Protein AF-A0A7C1US32-F1 (afdb_monomer_lite)

pLDDT: mean 94.54, std 9.09, range [49.97, 98.56]

Secondary structure (DSSP, 8-state):
-PPEEEPPHHHHH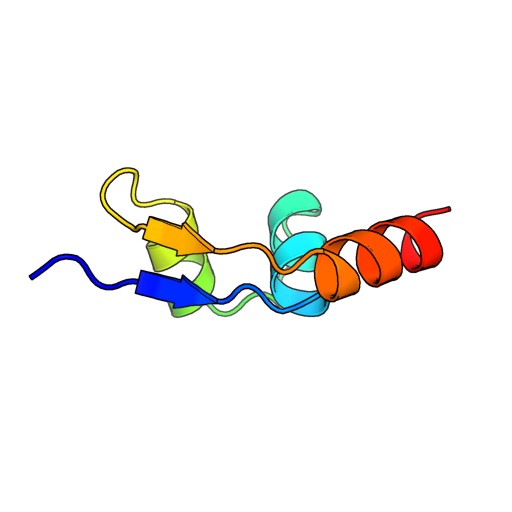HHHHT-TTS-HHHHHHHH-TTSEEE--HHHHHHHHHHH-

Foldseek 3Di:
DAAEDEDALVLVLCQVVVNPVNDPVSNVLVPDPSHHYHYDPVSVVVNVVVVD

Structure (mmCIF, N/CA/C/O backbone):
data_AF-A0A7C1US32-F1
#
_entry.id   AF-A0A7C1US32-F1
#
loop_
_atom_site.group_PDB
_atom_site.id
_atom_site.type_symbol
_atom_site.label_atom_id
_atom_site.label_alt_id
_atom_site.label_comp_id
_atom_site.label_asym_id
_atom_site.label_entity_id
_atom_site.label_seq_id
_atom_site.pdbx_PDB_ins_code
_atom_site.Cartn_x
_atom_site.Cartn_y
_atom_site.Cartn_z
_atom_site.occupancy
_atom_site.B_iso_or_equiv
_atom_site.auth_seq_id
_atom_site.auth_comp_id
_atom_site.auth_asym_id
_atom_site.auth_atom_id
_atom_site.pdbx_PDB_model_num
ATOM 1 N N . MET A 1 1 ? -13.163 8.983 -16.535 1.00 49.97 1 MET A N 1
ATOM 2 C CA . MET A 1 1 ? -11.911 8.313 -16.943 1.00 49.97 1 MET A CA 1
ATOM 3 C C . MET A 1 1 ? -11.370 7.629 -15.704 1.00 49.97 1 MET A C 1
ATOM 5 O O . MET A 1 1 ? -11.417 8.258 -14.657 1.00 49.97 1 MET A O 1
ATOM 9 N N . ALA A 1 2 ? -10.980 6.356 -15.767 1.00 57.03 2 ALA A N 1
ATOM 10 C CA . ALA A 1 2 ? -10.402 5.693 -14.599 1.00 57.03 2 ALA A CA 1
ATOM 11 C C . ALA A 1 2 ? -9.055 6.358 -14.284 1.00 57.03 2 ALA A C 1
ATOM 13 O O . ALA A 1 2 ? -8.191 6.438 -15.159 1.00 57.03 2 ALA A O 1
ATOM 14 N N . HIS A 1 3 ? -8.910 6.904 -13.078 1.00 80.62 3 HIS A N 1
ATOM 15 C CA . HIS A 1 3 ? -7.639 7.451 -12.620 1.00 80.62 3 HIS A CA 1
ATOM 16 C C . HIS A 1 3 ? -6.806 6.285 -12.087 1.00 80.62 3 HIS A C 1
ATOM 18 O O . HIS A 1 3 ? -7.216 5.587 -11.160 1.00 80.62 3 HIS A O 1
ATOM 24 N N . ARG A 1 4 ? -5.671 6.030 -12.742 1.00 94.19 4 ARG A N 1
ATOM 25 C CA . ARG A 1 4 ? -4.728 4.979 -12.365 1.00 94.19 4 ARG A CA 1
ATOM 26 C C . ARG A 1 4 ? -3.623 5.592 -11.515 1.00 94.19 4 ARG A C 1
ATOM 28 O O . ARG A 1 4 ? -3.016 6.582 -11.924 1.00 94.19 4 ARG A O 1
ATOM 35 N N . HIS A 1 5 ? -3.359 4.998 -10.359 1.00 96.50 5 HIS A N 1
ATOM 36 C CA . HIS A 1 5 ? -2.393 5.494 -9.383 1.00 96.50 5 HIS A CA 1
ATOM 37 C C . HIS A 1 5 ? -1.312 4.447 -9.141 1.00 96.50 5 HIS A C 1
ATOM 39 O O . HIS A 1 5 ? -1.616 3.276 -8.937 1.00 96.50 5 HIS A O 1
ATOM 45 N N . VAL A 1 6 ? -0.050 4.868 -9.163 1.00 97.12 6 VAL A N 1
ATOM 46 C CA . VAL A 1 6 ? 1.073 4.013 -8.770 1.00 97.12 6 VAL A CA 1
ATOM 47 C C . VAL A 1 6 ? 1.305 4.200 -7.277 1.00 97.12 6 VAL A C 1
ATOM 49 O O . VAL A 1 6 ? 1.416 5.335 -6.814 1.00 97.12 6 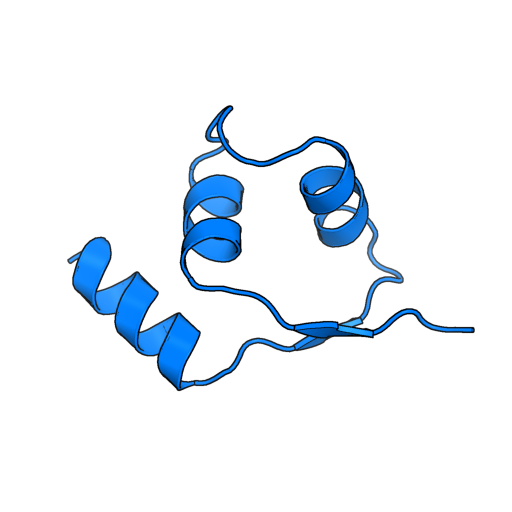VAL A O 1
ATOM 52 N N . LEU A 1 7 ? 1.347 3.101 -6.532 1.00 97.62 7 LEU A N 1
ATOM 53 C CA . LEU A 1 7 ? 1.601 3.128 -5.098 1.00 97.62 7 LEU A CA 1
ATOM 54 C C . LEU A 1 7 ? 3.103 3.201 -4.816 1.00 97.62 7 LEU A C 1
ATOM 56 O O . LEU A 1 7 ? 3.881 2.404 -5.338 1.00 97.62 7 LEU A O 1
ATOM 60 N N . ASP A 1 8 ? 3.474 4.147 -3.960 1.00 97.94 8 ASP A N 1
ATOM 61 C CA . ASP A 1 8 ? 4.775 4.192 -3.294 1.00 97.94 8 ASP A CA 1
ATOM 62 C C . ASP A 1 8 ? 4.757 3.311 -2.037 1.00 97.94 8 ASP A C 1
ATOM 64 O O . ASP A 1 8 ? 3.700 3.079 -1.437 1.00 97.94 8 ASP A O 1
ATOM 68 N N . THR A 1 9 ? 5.936 2.886 -1.597 1.00 98.38 9 THR A N 1
ATOM 69 C CA . THR A 1 9 ? 6.154 2.116 -0.368 1.00 98.38 9 THR A CA 1
ATOM 70 C C . THR A 1 9 ? 5.533 2.784 0.857 1.00 98.38 9 THR A C 1
ATOM 72 O O . THR A 1 9 ? 4.803 2.136 1.610 1.00 98.38 9 THR A O 1
ATOM 75 N N . HIS A 1 10 ? 5.732 4.094 1.041 1.00 97.69 10 HIS A N 1
ATOM 76 C CA . HIS A 1 10 ? 5.183 4.799 2.204 1.00 97.69 10 HIS A CA 1
ATOM 77 C C . HIS A 1 10 ? 3.655 4.853 2.179 1.00 97.69 10 HIS A C 1
ATOM 79 O O . HIS A 1 10 ? 3.018 4.729 3.223 1.00 97.69 10 HIS A O 1
ATOM 85 N N . ALA A 1 11 ? 3.058 5.016 0.993 1.00 97.75 11 ALA A N 1
ATOM 86 C CA . ALA A 1 11 ? 1.606 5.046 0.849 1.00 97.75 11 ALA A CA 1
ATOM 87 C C . ALA A 1 11 ? 0.984 3.692 1.219 1.00 97.75 11 ALA A C 1
ATOM 89 O O . ALA A 1 11 ? -0.024 3.661 1.923 1.00 97.75 11 ALA A O 1
ATOM 90 N N . LEU A 1 12 ? 1.609 2.585 0.796 1.00 97.88 12 LEU A N 1
ATOM 91 C CA . LEU A 1 12 ? 1.169 1.234 1.142 1.00 97.88 12 LEU A CA 1
ATOM 92 C C . LEU A 1 12 ? 1.249 0.984 2.654 1.00 97.88 12 LEU A C 1
ATOM 94 O O . LEU A 1 12 ? 0.24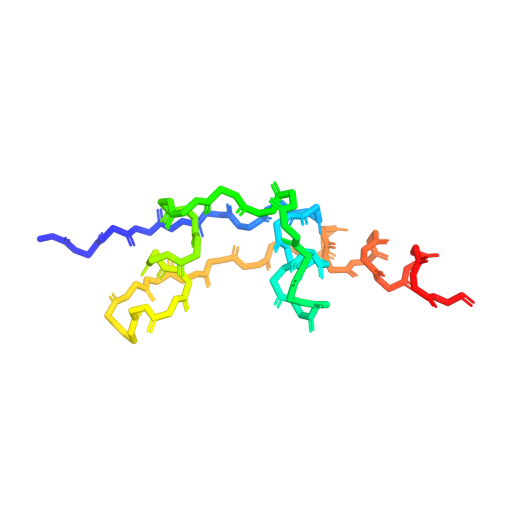7 0.597 3.255 1.00 97.88 12 LEU A O 1
ATOM 98 N N . ILE A 1 13 ? 2.407 1.242 3.271 1.00 97.94 13 ILE A N 1
ATOM 99 C CA . ILE A 1 13 ? 2.615 1.008 4.709 1.00 97.94 13 ILE A CA 1
ATOM 100 C C . ILE A 1 13 ? 1.645 1.858 5.532 1.00 97.94 13 ILE A C 1
ATOM 102 O O . ILE A 1 13 ? 0.901 1.332 6.357 1.00 97.94 13 ILE A O 1
ATOM 106 N N . TRP A 1 14 ? 1.590 3.168 5.281 1.00 98.19 14 TRP A N 1
ATOM 107 C CA . TRP A 1 14 ? 0.745 4.059 6.075 1.00 98.19 14 TRP A CA 1
ATOM 108 C C . TRP A 1 14 ? -0.744 3.758 5.928 1.00 98.19 14 TRP A C 1
ATOM 110 O O . TRP A 1 14 ? -1.490 3.930 6.891 1.00 98.19 14 TRP A O 1
ATOM 120 N N . TYR A 1 15 ? -1.185 3.296 4.757 1.00 97.88 15 TYR A N 1
ATOM 121 C CA . TYR A 1 15 ? -2.562 2.855 4.569 1.00 97.88 15 TYR A CA 1
ATOM 122 C C . TYR A 1 15 ? -2.890 1.625 5.417 1.00 97.88 15 TYR A C 1
ATOM 124 O O . TYR A 1 15 ? -3.898 1.629 6.122 1.00 97.88 15 TYR A O 1
ATOM 132 N N . LEU A 1 16 ? -2.026 0.606 5.395 1.00 96.69 16 LEU A N 1
ATOM 133 C CA . LEU A 1 16 ? -2.228 -0.631 6.153 1.00 96.69 16 LEU A CA 1
ATOM 134 C C . LEU A 1 16 ? -2.168 -0.411 7.674 1.00 96.69 16 LEU A C 1
ATOM 136 O O . LEU A 1 16 ? -2.917 -1.043 8.413 1.00 96.69 16 LEU A O 1
ATOM 140 N N . GLU A 1 17 ? -1.327 0.512 8.140 1.00 96.62 17 GLU A N 1
ATOM 141 C CA . GLU A 1 17 ? -1.200 0.865 9.561 1.00 96.62 17 GLU A CA 1
ATOM 142 C C . GLU A 1 17 ? -2.295 1.816 10.073 1.00 96.62 17 GLU A C 1
ATOM 144 O O . GLU A 1 17 ? -2.375 2.075 11.274 1.00 96.62 17 GLU A O 1
ATOM 149 N N . GLY A 1 18 ? -3.107 2.408 9.188 1.00 96.25 18 GLY A N 1
ATOM 150 C CA . GLY A 1 18 ? -3.987 3.520 9.563 1.00 96.25 18 GLY A CA 1
ATOM 151 C C . GLY A 1 18 ? -3.210 4.755 10.046 1.00 96.25 18 GLY A C 1
ATOM 152 O O . GLY A 1 18 ? -3.673 5.494 10.917 1.00 96.25 18 GLY A O 1
ATOM 153 N N . ASN A 1 19 ? -2.007 4.967 9.508 1.00 97.25 19 ASN A N 1
ATOM 154 C CA . ASN A 1 19 ? -1.057 5.967 9.976 1.00 97.25 19 ASN A CA 1
ATOM 155 C C . ASN A 1 19 ? -1.495 7.392 9.566 1.00 97.25 19 ASN A C 1
ATOM 157 O O . ASN A 1 19 ? -1.764 7.633 8.384 1.00 97.25 19 ASN A O 1
ATOM 161 N N . PRO A 1 20 ? -1.505 8.381 10.485 1.00 96.69 20 PRO A N 1
ATOM 162 C CA . PRO A 1 20 ? -1.938 9.753 10.191 1.00 96.69 20 PRO A CA 1
ATOM 163 C C . PRO A 1 20 ? -1.043 10.491 9.184 1.00 96.69 20 PRO A C 1
ATOM 165 O O . PRO A 1 20 ? -1.409 11.566 8.712 1.00 96.69 20 PRO A O 1
ATOM 168 N N . ARG A 1 21 ? 0.130 9.936 8.850 1.00 97.06 21 ARG A N 1
ATOM 169 C CA . ARG A 1 21 ? 1.002 10.456 7.790 1.00 97.06 21 ARG A CA 1
ATOM 170 C C . ARG A 1 21 ? 0.443 10.213 6.386 1.00 97.06 21 ARG A C 1
ATOM 172 O O . ARG A 1 21 ? 0.863 10.906 5.460 1.00 97.06 21 ARG A O 1
ATOM 179 N N . LEU A 1 22 ? -0.514 9.294 6.210 1.00 98.06 22 LEU A N 1
ATOM 180 C CA . LEU A 1 22 ? -1.225 9.155 4.942 1.00 98.06 22 LEU A CA 1
ATOM 181 C C . LEU A 1 22 ? -2.149 10.358 4.726 1.00 98.06 22 LEU A C 1
ATOM 183 O O . LEU A 1 22 ? -3.106 10.579 5.469 1.00 98.06 22 LEU A O 1
ATOM 187 N N . GLY A 1 23 ? -1.885 11.128 3.671 1.00 96.94 23 GLY A N 1
ATO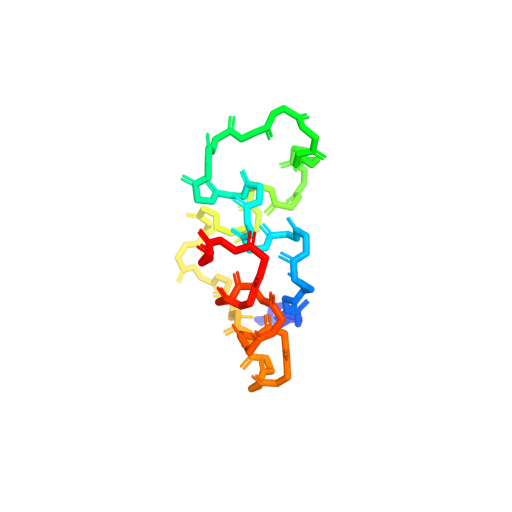M 188 C CA . GLY A 1 23 ? -2.729 12.259 3.299 1.00 96.94 23 GLY A CA 1
ATOM 189 C C . GLY A 1 23 ? -4.175 11.840 3.005 1.00 96.94 23 GLY A C 1
ATOM 190 O O . GLY A 1 23 ? -4.430 10.770 2.449 1.00 96.94 23 GLY A O 1
ATOM 191 N N . GLN A 1 24 ? -5.136 12.712 3.324 1.00 97.06 24 GLN A N 1
ATOM 192 C CA . GLN A 1 24 ? -6.566 12.421 3.145 1.00 97.06 24 GLN A CA 1
ATOM 193 C C . GLN A 1 24 ? -6.953 12.150 1.685 1.00 97.06 24 GLN A C 1
ATOM 195 O O . GLN A 1 24 ? -7.850 11.348 1.437 1.00 97.06 24 GLN A O 1
ATOM 200 N N . ASP A 1 25 ? -6.289 12.794 0.722 1.00 95.56 25 ASP A N 1
ATOM 201 C CA . ASP A 1 25 ? -6.521 12.539 -0.704 1.00 95.56 25 ASP A CA 1
ATOM 202 C C . ASP A 1 25 ? -6.065 11.132 -1.103 1.00 95.56 25 ASP A C 1
ATOM 204 O O . ASP A 1 25 ? -6.819 10.410 -1.751 1.00 95.56 25 ASP A O 1
ATOM 208 N N . ALA A 1 26 ? -4.874 10.713 -0.660 1.00 96.25 26 ALA A N 1
ATOM 209 C CA . ALA A 1 26 ? -4.356 9.370 -0.911 1.00 96.25 26 ALA A CA 1
ATOM 210 C C . ALA A 1 26 ? -5.256 8.308 -0.272 1.00 96.25 26 ALA A C 1
ATOM 212 O O . ALA A 1 26 ? -5.630 7.345 -0.936 1.00 96.25 26 ALA A O 1
ATOM 213 N N . LYS A 1 27 ? -5.697 8.534 0.974 1.00 97.44 27 LYS A N 1
ATOM 214 C CA . LYS A 1 27 ? -6.664 7.654 1.634 1.00 97.44 27 LYS A CA 1
ATOM 215 C C . LYS A 1 27 ? -7.966 7.549 0.835 1.00 97.44 27 LYS A C 1
ATOM 217 O O . LYS A 1 27 ? -8.422 6.445 0.574 1.00 97.44 27 LYS A O 1
ATOM 222 N N . ARG A 1 28 ? -8.535 8.678 0.392 1.00 96.88 28 ARG A N 1
ATOM 223 C CA . ARG A 1 28 ? -9.765 8.692 -0.422 1.00 96.88 28 ARG A CA 1
ATOM 224 C C . ARG A 1 28 ? -9.608 7.938 -1.742 1.00 96.88 28 ARG A C 1
ATOM 226 O O . ARG A 1 28 ? -10.534 7.244 -2.140 1.00 96.88 28 ARG A O 1
ATOM 233 N N . VAL A 1 29 ? -8.459 8.060 -2.405 1.00 96.00 29 VAL A N 1
ATOM 234 C CA . VAL A 1 29 ? -8.157 7.304 -3.630 1.00 96.00 29 VAL A CA 1
ATOM 235 C C . VAL A 1 29 ? -8.066 5.807 -3.338 1.00 96.00 29 VAL A C 1
ATOM 237 O O . VAL A 1 29 ? -8.656 5.021 -4.073 1.00 96.00 29 VAL A O 1
ATOM 240 N N . MET A 1 30 ? -7.363 5.412 -2.274 1.00 96.25 30 MET A N 1
ATOM 241 C CA . MET A 1 30 ? -7.159 4.004 -1.915 1.00 96.25 30 MET A CA 1
ATOM 242 C C . MET A 1 30 ? -8.424 3.325 -1.364 1.00 96.25 30 MET A C 1
ATOM 244 O O . MET A 1 30 ? -8.592 2.126 -1.560 1.00 96.25 30 MET A O 1
ATOM 248 N N . ASP A 1 31 ? -9.324 4.085 -0.730 1.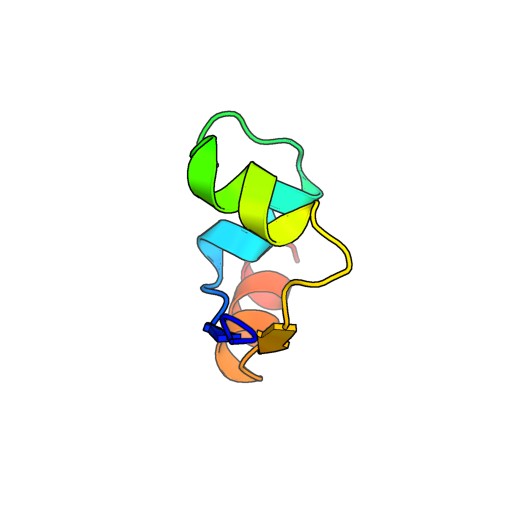00 96.69 31 ASP A N 1
ATOM 249 C CA . ASP A 1 31 ? -10.631 3.605 -0.265 1.00 96.69 31 ASP A CA 1
ATOM 250 C C . ASP A 1 31 ? -11.664 3.467 -1.411 1.00 96.69 31 ASP A C 1
ATOM 252 O O . ASP A 1 31 ? -12.662 2.765 -1.247 1.00 96.69 31 ASP A O 1
ATOM 256 N N . ASP A 1 32 ? -11.492 4.161 -2.550 1.00 95.88 32 ASP A N 1
ATOM 257 C CA . ASP A 1 32 ? -12.460 4.124 -3.659 1.00 95.88 32 ASP A CA 1
ATOM 258 C C . ASP A 1 32 ? -12.272 2.843 -4.494 1.00 95.88 32 ASP A C 1
ATOM 260 O O . ASP A 1 32 ? -11.264 2.709 -5.192 1.00 95.88 32 ASP A O 1
ATOM 264 N N . PRO A 1 33 ? -13.253 1.919 -4.520 1.00 92.50 33 PRO A N 1
ATOM 265 C CA . PRO A 1 33 ? -13.147 0.666 -5.270 1.00 92.50 33 PRO A CA 1
ATOM 266 C C . PRO A 1 33 ? -13.100 0.856 -6.795 1.00 92.50 33 PRO A C 1
ATOM 268 O O . PRO A 1 33 ? -12.888 -0.106 -7.530 1.00 92.50 33 PRO A O 1
ATOM 271 N N . ARG A 1 34 ? -13.336 2.074 -7.295 1.00 94.38 34 ARG A N 1
ATOM 272 C CA . ARG A 1 34 ? -13.217 2.420 -8.719 1.00 94.38 34 ARG A CA 1
ATOM 273 C C . ARG A 1 34 ? -11.814 2.905 -9.086 1.00 94.38 34 ARG A C 1
ATOM 275 O O . ARG A 1 34 ? -11.535 3.053 -10.277 1.00 94.38 34 ARG A O 1
ATOM 282 N N . SER A 1 35 ? -10.964 3.188 -8.099 1.00 94.56 35 SER A N 1
ATOM 283 C CA . SER A 1 35 ? -9.567 3.554 -8.322 1.00 94.56 35 SER A CA 1
ATOM 284 C C . SER A 1 35 ? -8.773 2.336 -8.768 1.00 94.56 35 SER A C 1
ATOM 286 O O . SER A 1 35 ? -8.843 1.270 -8.159 1.00 94.56 35 SER A O 1
ATOM 288 N N . GLU A 1 36 ? -7.965 2.498 -9.813 1.00 96.50 36 GLU A N 1
ATOM 289 C CA . GLU A 1 36 ? -7.042 1.450 -10.234 1.00 96.50 36 GLU A CA 1
ATOM 290 C C . GLU A 1 36 ? -5.675 1.693 -9.591 1.00 96.50 36 GLU A C 1
ATOM 292 O O . GLU A 1 36 ? -4.973 2.649 -9.933 1.00 96.50 36 GLU A O 1
ATOM 297 N N . LEU A 1 37 ? -5.305 0.829 -8.646 1.00 96.88 37 LEU A N 1
ATOM 298 C CA . LEU A 1 37 ? -4.036 0.908 -7.930 1.00 96.88 37 LEU A CA 1
ATOM 299 C C . LEU A 1 37 ? -3.027 -0.055 -8.558 1.00 96.88 37 LEU A C 1
ATOM 301 O O . LEU A 1 37 ? -3.237 -1.266 -8.592 1.00 96.88 37 LEU A O 1
ATOM 305 N N . VAL A 1 38 ? -1.914 0.485 -9.040 1.00 97.69 38 VAL A N 1
ATOM 306 C CA . VAL A 1 38 ? -0.770 -0.292 -9.516 1.00 97.69 38 VAL A CA 1
ATOM 307 C C . VAL A 1 38 ? 0.257 -0.341 -8.400 1.00 97.69 38 VAL A C 1
ATOM 309 O O . VAL A 1 38 ? 0.769 0.699 -7.992 1.00 97.69 38 VAL A O 1
ATOM 312 N N . LEU A 1 39 ? 0.584 -1.544 -7.937 1.00 97.81 39 LEU A N 1
ATOM 313 C CA . LEU A 1 39 ? 1.656 -1.771 -6.974 1.00 97.81 39 LEU A CA 1
ATOM 314 C C . LEU A 1 39 ? 2.904 -2.282 -7.708 1.00 97.81 39 LEU A C 1
ATOM 316 O O . LEU A 1 39 ? 2.912 -3.430 -8.161 1.00 97.81 39 LEU A O 1
ATOM 320 N N . PRO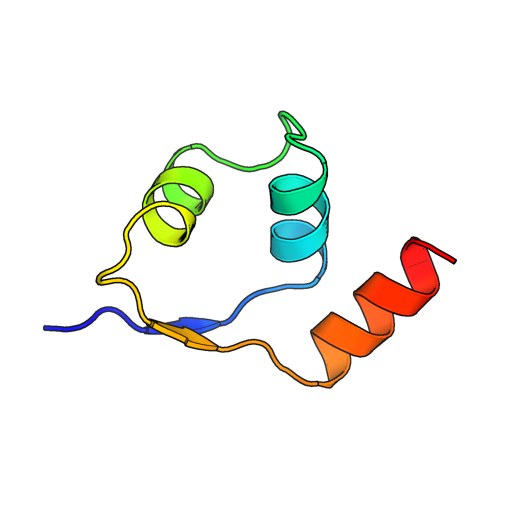 A 1 40 ? 3.960 -1.463 -7.857 1.00 98.38 40 PRO A N 1
ATOM 321 C CA . PRO A 1 40 ? 5.232 -1.937 -8.378 1.00 98.38 40 PRO A CA 1
ATOM 322 C C . PRO A 1 40 ? 5.821 -3.020 -7.471 1.00 98.38 40 PRO A C 1
ATOM 324 O O . PRO A 1 40 ? 5.806 -2.889 -6.249 1.00 98.38 40 PRO A O 1
ATOM 327 N N . VAL A 1 41 ? 6.421 -4.053 -8.068 1.00 98.38 41 VAL A N 1
ATOM 328 C CA . VAL A 1 41 ? 7.084 -5.133 -7.313 1.00 98.38 41 VAL A CA 1
ATOM 329 C C . VAL A 1 41 ? 8.181 -4.590 -6.390 1.00 98.38 41 VAL A C 1
ATOM 331 O O . VAL A 1 41 ? 8.334 -5.092 -5.283 1.00 98.38 41 VAL A O 1
ATOM 334 N N . ILE A 1 42 ? 8.908 -3.544 -6.804 1.00 98.38 42 ILE A N 1
ATOM 335 C CA . ILE A 1 42 ? 9.947 -2.934 -5.964 1.00 98.38 42 ILE A CA 1
ATOM 336 C C . ILE A 1 42 ? 9.365 -2.261 -4.715 1.00 98.38 42 ILE A C 1
ATOM 338 O O . ILE A 1 42 ? 9.888 -2.472 -3.630 1.00 98.38 42 ILE A O 1
ATOM 342 N N . ALA A 1 43 ? 8.238 -1.553 -4.839 1.00 98.44 43 ALA A N 1
ATOM 343 C CA . ALA A 1 43 ? 7.579 -0.919 -3.698 1.00 98.44 43 ALA A CA 1
ATOM 344 C C . ALA A 1 43 ? 7.015 -1.962 -2.718 1.00 98.44 43 ALA A C 1
ATOM 346 O O . ALA A 1 43 ? 7.062 -1.786 -1.504 1.00 98.44 43 ALA A O 1
ATOM 347 N N . LEU A 1 44 ? 6.527 -3.096 -3.239 1.00 98.25 44 LEU A N 1
ATOM 348 C CA . LEU A 1 44 ? 6.135 -4.232 -2.404 1.00 98.25 44 LEU A CA 1
ATOM 349 C C . LEU A 1 44 ? 7.338 -4.843 -1.667 1.00 98.25 44 LEU A C 1
ATOM 351 O O . LEU A 1 44 ? 7.230 -5.140 -0.481 1.00 98.25 44 LEU A O 1
ATOM 355 N N . ALA A 1 45 ? 8.471 -5.026 -2.350 1.00 98.38 45 ALA A N 1
ATOM 356 C CA . ALA A 1 45 ? 9.682 -5.575 -1.743 1.00 98.38 45 ALA A CA 1
ATOM 357 C C . ALA A 1 45 ? 10.245 -4.655 -0.646 1.00 98.38 45 ALA A C 1
ATOM 359 O O . ALA A 1 45 ? 10.610 -5.135 0.422 1.00 98.38 45 ALA A O 1
ATOM 360 N N . GLU A 1 46 ? 10.268 -3.341 -0.879 1.00 98.56 46 GLU A N 1
ATOM 361 C CA . GLU A 1 46 ? 10.649 -2.355 0.137 1.00 98.56 46 GLU A CA 1
ATOM 362 C C . GLU A 1 46 ? 9.699 -2.392 1.338 1.00 98.56 46 GLU A C 1
ATOM 364 O O . GLU A 1 46 ? 10.157 -2.381 2.477 1.00 98.56 46 GLU A O 1
ATOM 369 N N . ALA A 1 47 ? 8.385 -2.483 1.101 1.00 97.88 47 ALA A N 1
ATOM 370 C CA . ALA A 1 47 ? 7.405 -2.566 2.179 1.00 97.88 47 ALA A CA 1
ATOM 371 C C . ALA A 1 47 ? 7.584 -3.832 3.025 1.00 97.88 47 ALA A C 1
ATOM 373 O O . ALA A 1 47 ? 7.549 -3.746 4.248 1.00 97.88 47 ALA A O 1
ATOM 374 N N . ALA A 1 48 ? 7.825 -4.984 2.390 1.00 96.81 48 ALA A N 1
ATOM 375 C CA . ALA A 1 48 ? 8.142 -6.222 3.096 1.00 96.81 48 ALA A CA 1
ATOM 376 C C . ALA A 1 48 ? 9.424 -6.072 3.930 1.00 96.81 48 ALA A C 1
ATOM 378 O O . ALA A 1 48 ? 9.406 -6.369 5.115 1.00 96.81 48 ALA A O 1
ATOM 379 N N . PHE A 1 49 ? 10.492 -5.514 3.351 1.00 97.62 49 PHE A N 1
ATOM 380 C CA . PHE A 1 49 ? 11.763 -5.304 4.051 1.00 97.62 49 PHE A CA 1
ATOM 381 C C . PHE A 1 49 ? 11.671 -4.320 5.230 1.00 97.62 49 PHE A C 1
ATOM 383 O O . PHE A 1 49 ? 12.417 -4.452 6.191 1.00 97.62 49 PHE A O 1
ATOM 390 N N . ILE A 1 50 ? 10.798 -3.310 5.159 1.00 96.25 50 ILE A N 1
ATOM 391 C CA . ILE A 1 50 ? 10.600 -2.337 6.248 1.00 96.25 50 ILE A CA 1
ATOM 392 C C . ILE A 1 50 ? 9.769 -2.927 7.398 1.00 96.25 50 ILE A C 1
ATOM 394 O O . ILE A 1 50 ? 9.931 -2.497 8.540 1.00 96.25 50 ILE A O 1
ATOM 398 N N . VAL A 1 51 ? 8.844 -3.844 7.094 1.00 91.94 51 VAL A N 1
ATOM 399 C CA . VAL A 1 51 ? 7.916 -4.434 8.075 1.00 91.94 51 VAL A CA 1
ATOM 400 C C . VAL A 1 51 ? 8.482 -5.698 8.738 1.00 91.94 51 VAL A C 1
ATOM 402 O O . VAL A 1 51 ? 8.090 -5.996 9.867 1.00 91.94 51 VAL A O 1
ATOM 405 N N . GLU A 1 52 ? 9.366 -6.435 8.057 1.00 76.19 52 GLU A N 1
ATOM 406 C CA . GLU A 1 52 ? 10.155 -7.547 8.624 1.00 76.19 52 GLU A CA 1
ATOM 407 C C . GLU A 1 52 ? 11.145 -7.084 9.708 1.00 76.19 52 GLU A C 1
ATOM 409 O O . GLU A 1 52 ? 11.216 -7.778 10.751 1.00 76.19 52 GLU A O 1
#

Sequence (52 aa):
MAHRHVLDTHALIWYLEGNPRLGQDAKRVMDDPRSELVLPVIALAEAAFIVE

Radius of gyration: 11.12 Å; chains: 1; bounding box: 25×20×27 Å